Protein AF-A0A343CZZ9-F1 (afdb_monomer_lite)

pLDDT: mean 73.53, std 13.1, range [44.53, 96.31]

Radius of gyration: 21.28 Å; chains: 1; bounding box: 57×20×55 Å

Foldseek 3Di:
DVVVVLVVVLLVLLVVLLLLVLLCVVCVPPDPLSVLVSQLSVLVSVLSVVCSLAVLVVVVSVCSVPVVNVVSVVVNVVRVVQDPDDDDRDDDVVSSVVSVVVSVVVVVVVVVCVVVPPPPPPNPHCVVVVCCVVVPPVVVVVVVVVVVVVVVVVVVVVVPPPPDDSHDDD

Structure (mmCIF, N/CA/C/O backbone):
data_AF-A0A343CZZ9-F1
#
_entry.id   AF-A0A343CZZ9-F1
#
loop_
_atom_site.group_PDB
_atom_site.id
_atom_site.type_symbol
_atom_site.label_atom_id
_atom_site.label_alt_id
_atom_site.label_comp_id
_atom_site.label_asym_id
_atom_site.label_entity_id
_atom_site.label_seq_id
_atom_site.pdbx_PDB_ins_code
_atom_site.Cartn_x
_atom_site.Cartn_y
_atom_site.Cartn_z
_atom_site.occupancy
_atom_site.B_iso_or_equiv
_atom_site.auth_seq_id
_atom_site.auth_comp_id
_atom_site.auth_asym_id
_atom_site.auth_atom_id
_atom_site.pdbx_PDB_model_num
ATOM 1 N N . MET A 1 1 ? 25.797 8.898 -9.817 1.00 60.84 1 MET A N 1
ATOM 2 C CA . MET A 1 1 ? 25.077 9.737 -8.833 1.00 60.84 1 MET A CA 1
ATOM 3 C C . MET A 1 1 ? 23.600 9.351 -8.704 1.00 60.84 1 MET A C 1
ATOM 5 O O . MET A 1 1 ? 23.159 9.107 -7.593 1.00 60.84 1 MET A O 1
ATOM 9 N N . MET A 1 2 ? 22.854 9.189 -9.807 1.00 70.38 2 MET A N 1
ATOM 10 C CA . MET A 1 2 ? 21.438 8.769 -9.756 1.00 70.38 2 MET A CA 1
ATOM 11 C C . MET A 1 2 ? 21.228 7.334 -9.222 1.00 70.38 2 MET A C 1
ATOM 13 O O . MET A 1 2 ? 20.300 7.064 -8.465 1.00 70.38 2 MET A O 1
ATOM 17 N N . PHE A 1 3 ? 22.129 6.406 -9.554 1.00 65.88 3 PHE A N 1
ATOM 18 C CA . PHE A 1 3 ? 22.065 5.025 -9.063 1.00 65.88 3 PHE A CA 1
ATOM 19 C C . PHE A 1 3 ? 22.332 4.921 -7.554 1.00 65.88 3 PHE A C 1
ATOM 21 O O . PHE A 1 3 ? 21.583 4.282 -6.821 1.00 65.88 3 PHE A O 1
ATOM 28 N N . THR A 1 4 ? 23.348 5.636 -7.064 1.00 69.56 4 THR A N 1
ATOM 29 C CA . THR A 1 4 ? 23.671 5.713 -5.632 1.00 69.56 4 THR A CA 1
ATOM 30 C C . THR A 1 4 ? 22.533 6.343 -4.833 1.00 69.56 4 THR A C 1
ATOM 32 O O . THR A 1 4 ? 22.222 5.861 -3.749 1.00 69.56 4 THR A O 1
ATOM 35 N N . THR A 1 5 ? 21.842 7.352 -5.381 1.00 72.19 5 THR A N 1
ATOM 36 C CA . THR A 1 5 ? 20.654 7.924 -4.731 1.00 72.19 5 THR A CA 1
ATOM 37 C C . THR A 1 5 ? 19.477 6.949 -4.692 1.00 72.19 5 THR A C 1
ATOM 39 O O . THR A 1 5 ? 18.782 6.903 -3.685 1.00 72.19 5 THR A O 1
ATOM 42 N N . LEU A 1 6 ? 19.269 6.120 -5.723 1.00 68.50 6 LEU A N 1
ATOM 43 C CA . LEU A 1 6 ? 18.201 5.108 -5.725 1.00 68.50 6 LEU A CA 1
ATOM 44 C C . LEU A 1 6 ? 18.453 3.998 -4.696 1.00 68.50 6 LEU A C 1
ATOM 46 O O . LEU A 1 6 ? 17.526 3.586 -3.999 1.00 68.50 6 LEU A O 1
ATOM 50 N N . ILE A 1 7 ? 19.705 3.554 -4.557 1.00 70.88 7 ILE A N 1
ATOM 51 C CA . ILE A 1 7 ? 20.097 2.574 -3.534 1.00 70.88 7 ILE A CA 1
ATOM 52 C C . ILE A 1 7 ? 19.867 3.152 -2.138 1.00 70.88 7 ILE A C 1
ATOM 54 O O . ILE A 1 7 ? 19.259 2.495 -1.295 1.00 70.88 7 ILE A O 1
ATOM 58 N N . LEU A 1 8 ? 20.304 4.392 -1.913 1.00 73.00 8 LEU A N 1
ATOM 59 C CA . LEU A 1 8 ? 20.175 5.061 -0.622 1.00 73.00 8 LEU A CA 1
ATOM 60 C C . LEU A 1 8 ? 18.701 5.310 -0.262 1.00 73.00 8 LEU A C 1
ATOM 62 O O . LEU A 1 8 ? 18.294 5.097 0.876 1.00 73.00 8 LEU A O 1
ATOM 66 N N . MET A 1 9 ? 17.862 5.644 -1.246 1.00 71.94 9 MET A N 1
ATOM 67 C CA . MET A 1 9 ? 16.411 5.705 -1.055 1.00 71.94 9 MET A CA 1
ATOM 68 C C . MET A 1 9 ? 15.834 4.329 -0.709 1.00 71.94 9 MET A C 1
ATOM 70 O O . MET A 1 9 ? 15.068 4.208 0.244 1.00 71.94 9 MET A O 1
ATOM 74 N N . LYS A 1 10 ? 16.223 3.265 -1.422 1.00 70.69 10 LYS A N 1
ATOM 75 C CA . LYS A 1 10 ? 15.721 1.909 -1.157 1.00 70.69 10 LYS A CA 1
ATOM 76 C C . LYS A 1 10 ? 16.045 1.440 0.259 1.00 70.69 10 LYS A C 1
ATOM 78 O O . LYS A 1 10 ? 15.165 0.884 0.922 1.00 70.69 10 LYS A O 1
ATOM 83 N N . THR A 1 11 ? 17.270 1.669 0.724 1.00 72.81 11 THR A N 1
ATOM 84 C CA . THR A 1 11 ? 17.698 1.260 2.067 1.00 72.81 11 THR A CA 1
ATOM 85 C C . THR A 1 11 ? 16.963 2.049 3.145 1.00 72.81 11 THR A C 1
ATOM 87 O O . THR A 1 11 ? 16.383 1.422 4.034 1.00 72.81 11 THR A O 1
ATOM 90 N N . ILE A 1 12 ? 16.883 3.379 3.022 1.00 75.62 12 ILE A N 1
ATOM 91 C CA . ILE A 1 12 ? 16.151 4.245 3.962 1.00 75.62 12 ILE A CA 1
ATOM 92 C C . ILE A 1 12 ? 14.678 3.855 4.027 1.00 75.62 12 ILE A C 1
ATOM 94 O O . ILE A 1 12 ? 14.128 3.675 5.109 1.00 75.62 12 ILE A O 1
ATOM 98 N N . PHE A 1 13 ? 14.026 3.678 2.880 1.00 73.50 13 PHE A N 1
ATOM 99 C CA . PHE A 1 13 ? 12.625 3.299 2.896 1.00 73.50 13 PHE A CA 1
ATOM 100 C C . PHE A 1 13 ? 12.443 1.921 3.522 1.00 73.50 13 PHE A C 1
ATOM 102 O O . PHE A 1 13 ? 11.640 1.805 4.437 1.00 73.50 13 PHE A O 1
ATOM 109 N N . SER A 1 14 ? 13.232 0.913 3.128 1.00 71.44 14 SER A N 1
ATOM 110 C CA . SER A 1 14 ? 13.127 -0.446 3.680 1.00 71.44 14 SER A CA 1
ATOM 111 C C . SER A 1 14 ? 13.293 -0.504 5.203 1.00 71.44 14 SER A C 1
ATOM 113 O O . SER A 1 14 ? 12.559 -1.243 5.868 1.00 71.44 14 SER A O 1
ATOM 115 N N . SER A 1 15 ? 14.193 0.309 5.767 1.00 70.81 15 SER A N 1
ATOM 116 C CA . SER A 1 15 ? 14.376 0.390 7.214 1.00 70.81 15 SER A CA 1
ATOM 117 C C . SER A 1 15 ? 13.162 1.039 7.886 1.00 70.81 15 SER A C 1
ATOM 119 O O . SER A 1 15 ? 12.678 0.518 8.891 1.00 70.81 15 SER A O 1
ATOM 121 N N . ILE A 1 16 ? 12.566 2.073 7.287 1.00 72.44 16 ILE A N 1
ATOM 122 C CA . ILE A 1 16 ? 11.341 2.702 7.802 1.00 72.44 16 ILE A CA 1
ATOM 123 C C . ILE A 1 16 ? 10.181 1.693 7.894 1.00 72.44 16 ILE A C 1
ATOM 125 O O . ILE A 1 16 ? 9.585 1.572 8.965 1.00 72.44 16 ILE A O 1
ATOM 129 N N . ILE A 1 17 ? 9.872 0.905 6.852 1.00 73.88 17 ILE A N 1
ATOM 130 C CA . ILE A 1 17 ? 8.777 -0.097 6.965 1.00 73.88 17 ILE A CA 1
ATOM 131 C C . ILE A 1 17 ? 9.123 -1.161 7.970 1.00 73.88 17 ILE A C 1
ATOM 133 O O . ILE A 1 17 ? 8.235 -1.611 8.679 1.00 73.88 17 ILE A O 1
ATOM 137 N N . SER A 1 18 ? 10.379 -1.585 8.049 1.00 66.44 18 SER A N 1
ATOM 138 C CA . SER A 1 18 ? 10.737 -2.613 9.014 1.00 66.44 18 SER A CA 1
ATOM 139 C C . SER A 1 18 ? 10.456 -2.164 10.454 1.00 66.44 18 SER A C 1
ATOM 141 O O . SER A 1 18 ? 9.852 -2.913 11.225 1.00 66.44 18 SER A O 1
ATOM 143 N N . ILE A 1 19 ? 10.734 -0.896 10.773 1.00 67.81 19 ILE A N 1
ATOM 144 C CA . ILE A 1 19 ? 10.394 -0.290 12.061 1.00 67.81 19 ILE A CA 1
ATOM 145 C C . ILE A 1 19 ? 8.874 -0.263 12.245 1.00 67.81 19 ILE A C 1
ATOM 147 O O . ILE A 1 19 ? 8.371 -0.738 13.263 1.00 67.81 19 ILE A O 1
ATOM 151 N N . ILE A 1 20 ? 8.116 0.202 11.252 1.00 68.88 20 ILE A N 1
ATOM 152 C CA . ILE A 1 20 ? 6.648 0.282 11.339 1.00 68.88 20 ILE A CA 1
ATOM 153 C C . ILE A 1 20 ? 6.023 -1.123 11.431 1.00 68.88 20 ILE A C 1
ATOM 155 O O . ILE A 1 20 ? 5.082 -1.329 12.193 1.00 68.88 20 ILE A O 1
ATOM 159 N N . SER A 1 21 ? 6.587 -2.120 10.748 1.00 67.94 21 SER A N 1
ATOM 160 C CA . SER A 1 21 ? 6.172 -3.524 10.817 1.00 67.94 21 SER A CA 1
ATOM 161 C C . SER A 1 21 ? 6.426 -4.126 12.195 1.00 67.94 21 SER A C 1
ATOM 163 O O . SER A 1 21 ? 5.599 -4.888 12.680 1.00 67.94 21 SER A O 1
ATOM 165 N N . SER A 1 22 ? 7.501 -3.722 12.878 1.00 67.75 22 SER A N 1
ATOM 166 C CA . SER A 1 22 ? 7.774 -4.152 14.252 1.00 67.75 22 SER A CA 1
ATOM 167 C C . SER A 1 22 ? 6.768 -3.553 15.245 1.00 67.75 22 SER A C 1
ATOM 169 O O . SER A 1 22 ? 6.280 -4.244 16.141 1.00 67.75 22 SER A O 1
ATOM 171 N N . ILE A 1 23 ? 6.381 -2.287 15.041 1.00 66.50 23 ILE A N 1
ATOM 172 C CA . ILE A 1 23 ? 5.338 -1.610 15.826 1.00 66.50 23 ILE A CA 1
ATOM 173 C C . ILE A 1 23 ? 3.982 -2.275 15.581 1.00 66.50 23 ILE A C 1
ATOM 175 O O . ILE A 1 23 ? 3.212 -2.464 16.527 1.00 66.50 23 ILE A O 1
ATOM 179 N N . TYR A 1 24 ? 3.707 -2.642 14.328 1.00 66.94 24 TYR A N 1
ATOM 180 C CA . TYR A 1 24 ? 2.499 -3.351 13.936 1.00 66.94 24 TYR A CA 1
ATOM 181 C C . TYR A 1 24 ? 2.442 -4.753 14.551 1.00 66.94 24 TYR A C 1
ATOM 183 O O . TYR A 1 24 ? 1.476 -5.057 15.242 1.00 66.94 24 TYR A O 1
ATOM 191 N N . LEU A 1 25 ? 3.489 -5.571 14.396 1.00 67.56 25 LEU A N 1
ATOM 192 C CA . LEU A 1 25 ? 3.542 -6.936 14.930 1.00 67.56 25 LEU A CA 1
ATOM 193 C C . LEU A 1 25 ? 3.418 -6.981 16.458 1.00 67.56 25 LEU A C 1
ATOM 195 O O . LEU A 1 25 ? 2.786 -7.878 17.010 1.00 67.56 25 LEU A O 1
ATOM 199 N N . ASN A 1 26 ? 3.958 -5.980 17.155 1.00 66.56 26 ASN A N 1
ATOM 200 C CA . ASN A 1 26 ? 3.806 -5.871 18.605 1.00 66.56 26 ASN A CA 1
ATOM 201 C C . ASN A 1 26 ? 2.371 -5.487 19.033 1.00 66.56 26 ASN A C 1
ATOM 203 O O . ASN A 1 26 ? 1.994 -5.715 20.180 1.00 66.56 26 ASN A O 1
ATOM 207 N N . ASN A 1 27 ? 1.564 -4.913 18.135 1.00 68.06 27 ASN A N 1
ATOM 208 C CA . ASN A 1 27 ? 0.239 -4.369 18.446 1.00 68.06 27 ASN A CA 1
ATOM 209 C C . ASN A 1 27 ? -0.907 -4.932 17.578 1.00 68.06 27 ASN A C 1
ATOM 211 O O . ASN A 1 27 ? -1.995 -4.352 17.604 1.00 68.06 27 ASN A O 1
ATOM 215 N N . ILE A 1 28 ? -0.701 -6.051 16.863 1.00 60.00 28 ILE A N 1
ATOM 216 C CA . ILE A 1 28 ? -1.634 -6.606 15.850 1.00 60.00 28 ILE A CA 1
ATOM 217 C C . ILE A 1 28 ? -3.072 -6.679 16.367 1.00 60.00 28 ILE A C 1
ATOM 219 O O . ILE A 1 28 ? -4.005 -6.307 15.663 1.00 60.00 28 ILE A O 1
ATOM 223 N N . PHE A 1 29 ? -3.248 -7.129 17.609 1.00 58.28 29 PHE A N 1
ATOM 224 C CA . PHE A 1 29 ? -4.569 -7.382 18.185 1.00 58.28 29 PHE A CA 1
ATOM 225 C C . PHE A 1 29 ? -5.127 -6.219 19.010 1.00 58.28 29 PHE A C 1
ATOM 227 O O . PHE A 1 29 ? -6.306 -6.228 19.350 1.00 58.28 29 PHE A O 1
ATOM 234 N N . ASN A 1 30 ? -4.308 -5.216 19.342 1.00 66.19 30 ASN A N 1
ATOM 235 C CA . ASN A 1 30 ? -4.698 -4.205 20.327 1.00 66.19 30 ASN A CA 1
ATOM 236 C C . ASN A 1 30 ? -5.346 -2.963 19.719 1.00 66.19 30 ASN A C 1
ATOM 238 O O . ASN A 1 30 ? -6.098 -2.284 20.418 1.00 66.19 30 ASN A O 1
ATOM 242 N N . ASN A 1 31 ? -5.039 -2.605 18.468 1.00 72.81 31 ASN A N 1
ATOM 243 C CA . ASN A 1 31 ? -5.570 -1.364 17.912 1.00 72.81 31 ASN A CA 1
ATOM 244 C C . ASN A 1 31 ? -5.644 -1.353 16.378 1.00 72.81 31 ASN A C 1
ATOM 246 O O . ASN A 1 31 ? -4.614 -1.321 15.700 1.00 72.81 31 ASN A O 1
ATOM 250 N N . SER A 1 32 ? -6.863 -1.259 15.838 1.00 76.19 32 SER A N 1
ATOM 251 C CA . SER A 1 32 ? -7.116 -1.081 14.400 1.00 76.19 32 SER A CA 1
ATOM 252 C C . SER A 1 32 ? -6.473 0.191 13.833 1.00 76.19 32 SER A C 1
ATOM 254 O O . SER A 1 32 ? -6.088 0.217 12.669 1.00 76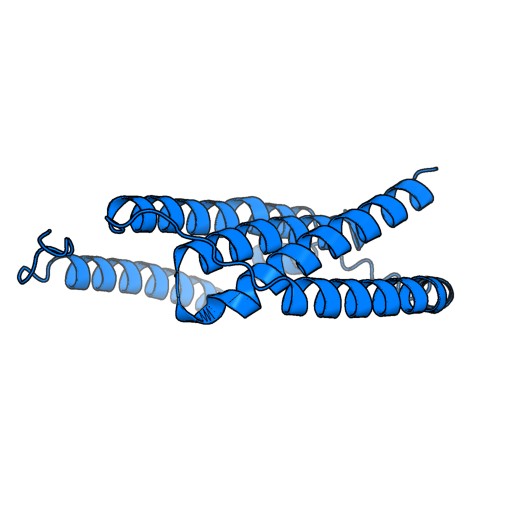.19 32 SER A O 1
ATOM 256 N N . MET A 1 33 ? -6.256 1.225 14.651 1.00 79.19 33 MET A N 1
ATOM 257 C CA . MET A 1 33 ? -5.583 2.455 14.218 1.00 79.19 33 MET A CA 1
ATOM 258 C C . MET A 1 33 ? -4.120 2.229 13.827 1.00 79.19 33 MET A C 1
ATOM 260 O O . MET A 1 33 ? -3.634 2.827 12.870 1.00 79.19 33 MET A O 1
ATOM 264 N N . ILE A 1 34 ? -3.414 1.345 14.540 1.00 79.00 34 ILE A N 1
ATOM 265 C CA . ILE A 1 34 ? -2.003 1.038 14.254 1.00 79.00 34 ILE A CA 1
ATOM 266 C C . ILE A 1 34 ? -1.895 0.256 12.946 1.00 79.00 34 ILE A C 1
ATOM 268 O O . ILE A 1 34 ? -0.984 0.506 12.159 1.00 79.00 34 ILE A O 1
ATOM 272 N N . LEU A 1 35 ? -2.857 -0.635 12.683 1.00 81.56 35 LEU A N 1
ATOM 273 C CA . LEU A 1 35 ? -2.978 -1.325 11.401 1.00 81.56 35 LEU A CA 1
ATOM 274 C C . LEU A 1 35 ? -3.155 -0.334 10.244 1.00 81.56 35 LEU A C 1
ATOM 276 O O . LEU A 1 35 ? -2.475 -0.458 9.231 1.00 81.56 35 LEU A O 1
ATOM 280 N N . LEU A 1 36 ? -4.036 0.659 10.389 1.00 84.94 36 LEU A N 1
ATOM 281 C CA . LEU A 1 36 ? -4.278 1.649 9.334 1.00 84.94 36 LEU A CA 1
ATOM 282 C C . LEU A 1 36 ? -3.038 2.500 9.060 1.00 84.94 36 LEU A C 1
ATOM 284 O O . LEU A 1 36 ? -2.664 2.668 7.902 1.00 84.94 36 LEU A O 1
ATOM 288 N N . ILE A 1 37 ? -2.360 2.974 10.110 1.00 84.56 37 ILE A N 1
ATOM 289 C CA . ILE A 1 37 ? -1.100 3.720 9.972 1.00 84.56 37 ILE A CA 1
ATOM 290 C C . ILE A 1 37 ? -0.046 2.857 9.265 1.00 84.56 37 ILE A C 1
ATOM 292 O O . ILE A 1 37 ? 0.636 3.338 8.360 1.00 84.56 37 ILE A O 1
ATOM 296 N N . TYR A 1 38 ? 0.058 1.575 9.630 1.00 83.19 38 TYR A N 1
ATOM 297 C CA . TYR A 1 38 ? 0.959 0.638 8.963 1.00 83.19 38 TYR A CA 1
ATOM 298 C C . TYR A 1 38 ? 0.631 0.490 7.474 1.00 83.19 38 TYR A C 1
ATOM 300 O O . TYR A 1 38 ? 1.529 0.614 6.645 1.00 83.19 38 TYR A O 1
ATOM 308 N N . LEU A 1 39 ? -0.639 0.281 7.121 1.00 84.44 39 LEU A N 1
ATOM 309 C CA . LEU A 1 39 ? -1.066 0.116 5.731 1.00 84.44 39 LEU A CA 1
ATOM 310 C C . LEU A 1 39 ? -0.832 1.378 4.891 1.00 84.44 39 LEU A C 1
ATOM 312 O O . LEU A 1 39 ? -0.382 1.266 3.751 1.00 84.44 39 LEU A O 1
ATOM 316 N N . ILE A 1 40 ? -1.071 2.569 5.451 1.00 89.00 40 ILE A N 1
ATOM 317 C CA . ILE A 1 40 ? -0.768 3.843 4.780 1.00 89.00 40 ILE A CA 1
ATOM 318 C C . ILE A 1 40 ? 0.729 3.914 4.469 1.00 89.00 40 ILE A C 1
ATOM 320 O O . ILE A 1 40 ? 1.117 4.081 3.312 1.00 89.00 40 ILE A O 1
ATOM 324 N N . MET A 1 41 ? 1.580 3.700 5.472 1.00 84.19 41 MET A N 1
ATOM 325 C CA . MET A 1 41 ? 3.032 3.766 5.293 1.00 84.19 41 MET A CA 1
ATOM 326 C C . MET A 1 41 ? 3.562 2.674 4.356 1.00 84.19 41 MET A C 1
ATOM 328 O O . MET A 1 41 ? 4.469 2.923 3.561 1.00 84.19 41 MET A O 1
ATOM 332 N N . TYR A 1 42 ? 2.968 1.482 4.395 1.00 84.12 42 TYR A N 1
ATOM 333 C CA . TYR A 1 42 ? 3.300 0.393 3.484 1.00 84.12 42 TYR A CA 1
ATOM 334 C C . TYR A 1 42 ? 2.917 0.714 2.033 1.00 84.12 42 TYR A C 1
ATOM 336 O O . TYR A 1 42 ? 3.693 0.430 1.124 1.00 84.12 42 TYR A O 1
ATOM 344 N N . SER A 1 43 ? 1.767 1.350 1.797 1.00 87.31 43 SER A N 1
ATOM 345 C CA . SER A 1 43 ? 1.352 1.734 0.440 1.00 87.31 43 SER A CA 1
ATOM 346 C C . SER A 1 43 ? 2.271 2.785 -0.187 1.00 87.31 43 SER A C 1
ATOM 348 O O . SER A 1 43 ? 2.625 2.664 -1.359 1.00 87.31 43 SER A O 1
ATOM 350 N N . ILE A 1 44 ? 2.737 3.751 0.613 1.00 87.00 44 ILE A N 1
ATOM 351 C CA . ILE A 1 44 ? 3.734 4.746 0.196 1.00 87.00 44 ILE A CA 1
ATOM 352 C C . ILE A 1 44 ? 5.065 4.061 -0.115 1.00 87.00 44 ILE A C 1
ATOM 354 O O . ILE A 1 44 ? 5.726 4.378 -1.099 1.00 87.00 44 ILE A O 1
ATOM 358 N N . TYR A 1 45 ? 5.473 3.087 0.696 1.00 81.94 45 TYR A N 1
ATOM 359 C CA . TYR A 1 45 ? 6.669 2.320 0.380 1.00 81.94 45 TYR A CA 1
ATOM 360 C C . TYR A 1 45 ? 6.546 1.562 -0.936 1.00 81.94 45 TYR A C 1
ATOM 362 O O . TYR A 1 45 ? 7.466 1.584 -1.754 1.00 81.94 45 TYR A O 1
ATOM 370 N N . LEU A 1 46 ? 5.428 0.867 -1.121 1.00 82.12 46 LEU A N 1
ATOM 371 C CA . LEU A 1 46 ? 5.215 0.024 -2.281 1.00 82.12 46 LEU A CA 1
ATOM 372 C C . LEU A 1 46 ? 5.202 0.862 -3.564 1.00 82.12 46 LEU A C 1
ATOM 374 O O . LEU A 1 46 ? 5.831 0.467 -4.543 1.00 82.12 46 LEU A O 1
ATOM 378 N N . SER A 1 47 ? 4.592 2.050 -3.539 1.00 84.75 47 SER A N 1
ATOM 379 C CA . SER A 1 47 ? 4.616 2.978 -4.673 1.00 84.75 47 SER A CA 1
ATOM 380 C C . SER A 1 47 ? 6.037 3.459 -5.002 1.00 84.75 47 SER A C 1
ATOM 382 O O . SER A 1 47 ? 6.427 3.476 -6.171 1.00 84.75 47 SER A O 1
ATOM 384 N N . ILE A 1 48 ? 6.857 3.749 -3.987 1.00 83.25 48 ILE A N 1
ATOM 385 C CA . ILE A 1 48 ? 8.263 4.139 -4.165 1.00 83.25 48 ILE A CA 1
ATOM 386 C C . ILE A 1 48 ? 9.107 2.972 -4.691 1.00 83.25 48 ILE A C 1
ATOM 388 O O . ILE A 1 48 ? 9.920 3.161 -5.594 1.00 83.25 48 ILE A O 1
ATOM 392 N N . MET A 1 49 ? 8.908 1.754 -4.183 1.00 76.12 49 MET A N 1
ATOM 393 C CA . MET A 1 49 ? 9.611 0.563 -4.678 1.00 76.12 49 MET A CA 1
ATOM 394 C C . MET A 1 49 ? 9.243 0.250 -6.124 1.00 76.12 49 MET A C 1
ATOM 396 O O . MET A 1 49 ? 10.128 -0.058 -6.922 1.00 76.12 49 MET A O 1
ATOM 400 N N . MET A 1 50 ? 7.963 0.384 -6.480 1.00 77.25 50 MET A N 1
ATOM 401 C CA . MET A 1 50 ? 7.523 0.249 -7.864 1.00 77.25 50 MET A CA 1
ATOM 402 C C . MET A 1 50 ? 8.184 1.300 -8.757 1.00 77.25 50 MET A C 1
ATOM 404 O O . MET A 1 50 ? 8.714 0.939 -9.807 1.00 77.25 50 MET A O 1
ATOM 408 N N . TYR A 1 51 ? 8.259 2.556 -8.309 1.00 80.00 51 TYR A N 1
ATOM 409 C CA . TYR A 1 51 ? 8.939 3.621 -9.049 1.00 80.00 51 TYR A CA 1
ATOM 410 C C . TYR A 1 51 ? 10.432 3.340 -9.263 1.00 80.00 51 TYR A C 1
ATOM 412 O O . TYR A 1 51 ? 10.940 3.526 -10.368 1.00 80.00 51 TYR A O 1
ATOM 420 N N . ILE A 1 5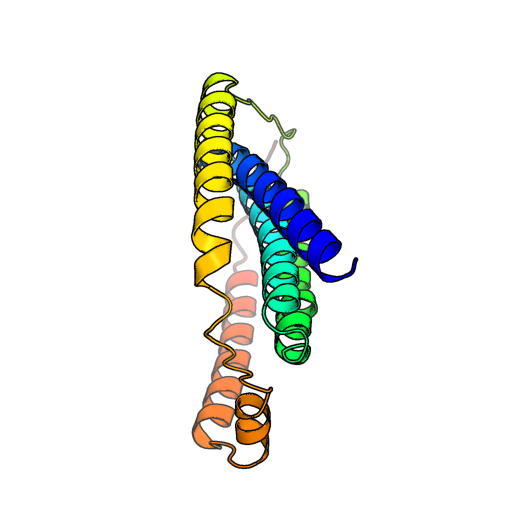2 ? 11.128 2.853 -8.230 1.00 74.56 52 ILE A N 1
ATOM 421 C CA . ILE A 1 52 ? 12.547 2.474 -8.320 1.00 74.56 52 ILE A CA 1
ATOM 422 C C . ILE A 1 52 ? 12.734 1.289 -9.278 1.00 74.56 52 ILE A C 1
ATOM 424 O O . ILE A 1 52 ? 13.715 1.259 -10.016 1.00 74.56 52 ILE A O 1
ATOM 428 N N . SER A 1 53 ? 11.811 0.320 -9.272 1.00 72.25 53 SER A N 1
ATOM 429 C CA . SER A 1 53 ? 11.899 -0.866 -10.132 1.00 72.25 53 SER A CA 1
ATOM 430 C C . SER A 1 53 ? 11.630 -0.562 -11.609 1.00 72.25 53 SER A C 1
ATOM 432 O O . SER A 1 53 ? 12.359 -1.036 -12.476 1.00 72.25 53 SER A O 1
ATOM 434 N N . CYS A 1 54 ? 10.608 0.240 -11.910 1.00 72.88 54 CYS A N 1
ATOM 435 C CA . CYS A 1 54 ? 10.272 0.661 -13.262 1.00 72.88 54 CYS A CA 1
ATOM 436 C C . CYS A 1 54 ? 9.434 1.943 -13.207 1.00 72.88 54 CYS A C 1
ATOM 438 O O . CYS A 1 54 ? 8.223 1.911 -12.978 1.00 72.88 54 CYS A O 1
ATOM 440 N N . SER A 1 55 ? 10.067 3.087 -13.465 1.00 73.31 55 SER A N 1
ATOM 441 C CA . SER A 1 55 ? 9.396 4.394 -13.458 1.00 73.31 55 SER A CA 1
ATOM 442 C C . SER A 1 55 ? 8.295 4.521 -14.520 1.00 73.31 55 SER A C 1
ATOM 444 O O . SER A 1 55 ? 7.372 5.318 -14.361 1.00 73.31 55 SER A O 1
ATOM 446 N N . MET A 1 56 ? 8.352 3.707 -15.581 1.00 74.75 56 MET A N 1
ATOM 447 C CA . MET A 1 56 ? 7.361 3.698 -16.664 1.00 74.75 56 MET A CA 1
ATOM 448 C C . MET A 1 56 ? 5.994 3.146 -16.229 1.00 74.75 56 MET A C 1
ATOM 450 O O . MET A 1 56 ? 4.989 3.455 -16.870 1.00 74.75 56 MET A O 1
ATOM 454 N N . ASN A 1 57 ? 5.914 2.428 -15.102 1.00 76.06 57 ASN A N 1
ATOM 455 C CA . ASN A 1 57 ? 4.658 1.947 -14.507 1.00 76.06 57 ASN A CA 1
ATOM 456 C C . ASN A 1 57 ? 3.923 3.032 -13.698 1.00 76.06 57 ASN A C 1
ATOM 458 O O . ASN A 1 57 ? 3.237 2.748 -12.713 1.00 76.06 57 ASN A O 1
ATOM 462 N N . SER A 1 58 ? 4.058 4.292 -14.118 1.00 78.25 58 SER A N 1
ATOM 463 C CA . SER A 1 58 ? 3.523 5.474 -13.438 1.00 78.25 58 SER A CA 1
ATOM 464 C C . SER A 1 58 ? 2.014 5.403 -13.201 1.00 78.25 58 SER A C 1
ATOM 466 O O . SER A 1 58 ? 1.554 5.830 -12.147 1.00 78.25 58 SER A O 1
ATOM 468 N N . LEU A 1 59 ? 1.245 4.808 -14.119 1.00 83.19 59 LEU A N 1
ATOM 469 C CA . LEU A 1 59 ? -0.202 4.639 -13.958 1.00 83.19 59 LEU A CA 1
ATOM 470 C C . LEU A 1 59 ? -0.549 3.749 -12.761 1.00 83.19 59 LEU A C 1
ATOM 472 O O . LEU A 1 59 ? -1.379 4.133 -11.941 1.00 83.19 59 LEU A O 1
ATOM 476 N N . TYR A 1 60 ? 0.118 2.604 -12.604 1.00 84.88 60 TYR A N 1
ATOM 477 C CA . TYR A 1 60 ? -0.097 1.727 -11.449 1.00 84.88 60 TYR A CA 1
ATOM 478 C C . TYR A 1 60 ? 0.298 2.406 -10.136 1.00 84.88 60 TYR A C 1
ATOM 480 O O . TYR A 1 60 ? -0.430 2.328 -9.147 1.00 84.88 60 TYR A O 1
ATOM 488 N N . ILE A 1 61 ? 1.420 3.129 -10.145 1.00 87.81 61 ILE A N 1
ATOM 489 C CA . ILE A 1 61 ? 1.897 3.900 -8.990 1.00 87.81 61 ILE A CA 1
ATOM 490 C C . ILE A 1 61 ? 0.854 4.955 -8.597 1.00 87.81 61 ILE A C 1
ATOM 492 O O . ILE A 1 61 ? 0.513 5.075 -7.420 1.00 87.81 61 ILE A O 1
ATOM 496 N N . LEU A 1 62 ? 0.295 5.674 -9.573 1.00 88.06 62 LEU A N 1
ATOM 497 C CA . LEU A 1 62 ? -0.763 6.658 -9.347 1.00 88.06 62 LEU A CA 1
ATOM 498 C C . LEU A 1 62 ? -2.054 6.011 -8.841 1.00 88.06 62 LEU A C 1
ATOM 500 O O . LEU A 1 62 ? -2.667 6.553 -7.927 1.00 88.06 62 LEU A O 1
ATOM 504 N N . MET A 1 63 ? -2.453 4.845 -9.358 1.00 89.75 63 MET A N 1
ATOM 505 C CA . MET A 1 63 ? -3.630 4.128 -8.849 1.00 89.75 63 MET A CA 1
ATOM 506 C C . MET A 1 63 ? -3.461 3.729 -7.378 1.00 89.75 63 MET A C 1
ATOM 508 O O . MET A 1 63 ? -4.391 3.904 -6.593 1.00 89.75 63 MET A O 1
ATOM 512 N N . ILE A 1 64 ? -2.278 3.259 -6.976 1.00 89.88 64 ILE A N 1
ATOM 513 C CA . ILE A 1 64 ? -1.981 2.939 -5.570 1.00 89.88 64 ILE A CA 1
ATOM 514 C C . ILE A 1 64 ? -2.017 4.213 -4.715 1.00 89.88 64 ILE A C 1
ATOM 516 O O . ILE A 1 64 ? -2.664 4.248 -3.670 1.00 89.88 64 ILE A O 1
ATOM 520 N N . MET A 1 65 ? -1.373 5.288 -5.167 1.00 88.62 65 MET A N 1
ATOM 521 C CA . MET A 1 65 ? -1.314 6.539 -4.406 1.00 88.62 65 MET A CA 1
ATOM 522 C C . MET A 1 65 ? -2.670 7.246 -4.300 1.00 88.62 65 MET A C 1
ATOM 524 O O . MET A 1 65 ? -2.964 7.832 -3.264 1.00 88.62 65 MET A O 1
ATOM 528 N N . ILE A 1 66 ? -3.504 7.204 -5.341 1.00 91.88 66 ILE A N 1
ATOM 529 C CA . ILE A 1 66 ? -4.794 7.903 -5.357 1.00 91.88 66 ILE A CA 1
ATOM 530 C C . ILE A 1 66 ? -5.881 7.011 -4.771 1.00 91.88 66 ILE A C 1
ATOM 532 O O . ILE A 1 66 ? -6.498 7.387 -3.781 1.00 91.88 66 ILE A O 1
ATOM 536 N N . VAL A 1 67 ? -6.133 5.834 -5.345 1.00 91.19 67 VAL A N 1
ATOM 537 C CA . VAL A 1 67 ? -7.303 5.015 -4.985 1.00 91.19 67 VAL A CA 1
ATOM 538 C C . VAL A 1 67 ? -7.108 4.357 -3.624 1.00 91.19 67 VAL A C 1
ATOM 540 O O . VAL A 1 67 ? -7.967 4.473 -2.752 1.00 91.19 67 VAL A O 1
ATOM 543 N N . PHE A 1 68 ? -5.971 3.692 -3.413 1.00 89.50 68 PHE A N 1
ATOM 544 C CA . PHE A 1 68 ? -5.749 2.961 -2.168 1.00 89.50 68 PHE A CA 1
ATOM 545 C C . PHE A 1 68 ? -5.511 3.915 -0.993 1.00 89.50 68 PHE A C 1
ATOM 547 O O . PHE A 1 68 ? -6.180 3.811 0.035 1.00 89.50 68 PHE A O 1
ATOM 554 N N . LEU A 1 69 ? -4.605 4.884 -1.146 1.00 91.81 69 LEU A N 1
ATOM 555 C CA . LEU A 1 69 ? -4.245 5.797 -0.057 1.00 91.81 69 LEU A CA 1
ATOM 556 C C . LEU A 1 69 ? -5.434 6.680 0.368 1.00 91.81 69 LEU A C 1
ATOM 558 O O . LEU A 1 69 ? -5.670 6.832 1.567 1.00 91.81 69 LEU A O 1
ATOM 562 N N . SER A 1 70 ? -6.242 7.184 -0.578 1.00 92.25 70 SER A N 1
ATOM 563 C CA . SER A 1 70 ? -7.456 7.946 -0.233 1.00 92.25 70 SER A CA 1
ATOM 564 C C . SER A 1 70 ? -8.491 7.095 0.509 1.00 92.25 70 SER A C 1
ATOM 566 O O . SER A 1 70 ? -9.003 7.531 1.541 1.00 92.25 70 SER A O 1
ATOM 568 N N . GLY A 1 71 ? -8.747 5.859 0.064 1.00 90.94 71 GLY A N 1
ATOM 569 C CA . GLY A 1 71 ? -9.670 4.946 0.743 1.00 90.94 71 GLY A CA 1
ATOM 570 C C . GLY A 1 71 ? -9.235 4.629 2.177 1.00 90.94 71 GLY A C 1
ATOM 571 O O . GLY A 1 71 ? -10.046 4.670 3.108 1.00 90.94 71 GLY A O 1
ATOM 572 N N . MET A 1 72 ? -7.937 4.393 2.382 1.00 90.44 72 MET A N 1
ATOM 573 C CA . MET A 1 72 ? -7.378 4.136 3.712 1.00 90.44 72 MET A CA 1
ATOM 574 C C . MET A 1 72 ? -7.459 5.360 4.633 1.00 90.44 72 MET A C 1
ATOM 576 O O . MET A 1 72 ? -7.734 5.202 5.824 1.00 90.44 72 MET A O 1
ATOM 580 N N . LEU A 1 73 ? -7.280 6.576 4.104 1.00 89.50 73 LEU A N 1
ATOM 581 C CA . LEU A 1 73 ? -7.434 7.819 4.869 1.00 89.50 73 LEU A CA 1
ATOM 582 C C . LEU A 1 73 ? -8.887 8.074 5.294 1.00 89.50 73 LEU A C 1
ATOM 584 O O . LEU A 1 73 ? -9.121 8.503 6.426 1.00 89.50 73 LEU A O 1
ATOM 588 N N . ILE A 1 74 ? -9.867 7.759 4.441 1.00 90.88 74 ILE A N 1
ATOM 589 C CA . ILE A 1 74 ? -11.291 7.849 4.805 1.00 90.88 74 ILE A CA 1
ATOM 590 C C . ILE A 1 74 ? -11.586 6.897 5.967 1.00 90.88 74 ILE A C 1
ATOM 592 O O . ILE A 1 74 ? -12.134 7.326 6.985 1.00 90.88 74 ILE A O 1
ATOM 596 N N . MET A 1 75 ? -11.148 5.636 5.877 1.00 87.88 75 MET A N 1
ATOM 597 C CA . MET A 1 75 ? -11.297 4.690 6.987 1.00 87.88 75 MET A CA 1
ATOM 598 C C . MET A 1 75 ? -10.595 5.184 8.254 1.00 87.88 75 MET A C 1
ATOM 600 O O . MET A 1 75 ? -11.175 5.116 9.336 1.00 87.88 75 MET A O 1
ATOM 604 N N . PHE A 1 76 ? -9.388 5.738 8.136 1.00 85.25 76 PHE A N 1
ATOM 605 C CA . PHE A 1 76 ? -8.667 6.312 9.270 1.00 85.25 76 PHE A CA 1
ATOM 606 C C . PHE A 1 76 ? -9.471 7.417 9.966 1.00 85.25 76 PHE A C 1
ATOM 608 O O . PHE A 1 76 ? -9.633 7.371 11.185 1.00 85.25 76 PHE A O 1
ATOM 615 N N . SER A 1 77 ? -10.055 8.350 9.208 1.00 86.44 77 SER A N 1
ATOM 616 C CA . SER A 1 77 ? -10.909 9.404 9.775 1.00 86.44 77 SER A CA 1
ATOM 617 C C . SER A 1 77 ? -12.130 8.840 10.517 1.00 86.44 77 SER A C 1
ATOM 619 O O . SER A 1 77 ? -12.444 9.275 11.628 1.00 86.44 77 SER A O 1
ATOM 621 N N . TYR A 1 78 ? -12.760 7.801 9.960 1.00 86.81 78 TYR A N 1
ATOM 622 C CA . TYR A 1 78 ? -13.895 7.123 10.578 1.00 86.81 78 TYR A CA 1
ATOM 623 C C . TYR A 1 78 ? -13.506 6.439 11.897 1.00 86.81 78 TYR A C 1
ATOM 625 O O . TYR A 1 78 ? -14.161 6.648 12.921 1.00 86.81 78 TYR A O 1
ATOM 633 N N . PHE A 1 79 ? -12.398 5.691 11.926 1.00 81.50 79 PHE A N 1
ATOM 634 C CA . PHE A 1 79 ? -11.932 5.037 13.151 1.00 81.50 79 PHE A CA 1
ATOM 635 C C . PHE A 1 79 ? -11.529 6.034 14.242 1.00 81.50 79 PHE A C 1
ATOM 637 O O . PHE A 1 79 ? -11.854 5.788 15.405 1.00 81.50 79 PHE A O 1
ATOM 644 N N . ILE A 1 80 ? -10.903 7.169 13.896 1.00 80.94 80 ILE A N 1
ATOM 645 C CA . ILE A 1 80 ? -10.619 8.240 14.871 1.00 80.94 80 ILE A CA 1
ATOM 646 C C . ILE A 1 80 ? -11.910 8.694 15.545 1.00 80.94 80 ILE A C 1
ATOM 648 O O . ILE A 1 80 ? -11.963 8.786 16.768 1.00 80.94 80 ILE A O 1
ATOM 652 N N . SER A 1 81 ? -12.958 8.954 14.760 1.00 79.62 81 SER A N 1
ATOM 653 C CA . SER A 1 81 ? -14.225 9.455 15.299 1.00 79.62 81 SER A CA 1
ATOM 654 C C . SER A 1 81 ? -14.956 8.452 16.206 1.00 79.62 81 SER A C 1
ATOM 656 O O . SER A 1 81 ? -15.687 8.859 17.110 1.00 79.62 81 SER A O 1
ATOM 658 N N . LEU A 1 82 ? -14.747 7.147 16.001 1.00 77.62 82 LEU A N 1
ATOM 659 C CA . LEU A 1 82 ? -15.377 6.090 16.798 1.00 77.62 82 LEU A CA 1
ATOM 660 C C . LEU A 1 82 ? -14.593 5.726 18.066 1.00 77.62 82 LEU A C 1
ATOM 662 O O . LEU A 1 82 ? -15.183 5.282 19.058 1.00 77.62 82 LEU A O 1
ATOM 666 N N . VAL A 1 83 ? -13.268 5.874 18.048 1.00 75.50 83 VAL A N 1
ATOM 667 C CA . VAL A 1 83 ? -12.397 5.481 19.158 1.00 75.50 83 VAL A CA 1
ATOM 668 C C . VAL A 1 83 ? -12.340 6.593 20.206 1.00 75.50 83 VAL A C 1
ATOM 670 O O . VAL A 1 83 ? -11.733 7.636 20.013 1.00 75.50 83 VAL A O 1
ATOM 673 N N . ASN A 1 84 ? -12.943 6.337 21.368 1.00 66.81 84 ASN A N 1
ATOM 674 C CA . ASN A 1 84 ? -13.038 7.302 22.470 1.00 66.81 84 ASN A CA 1
ATOM 675 C C . ASN A 1 84 ? -11.923 7.156 23.531 1.00 66.81 84 ASN A C 1
ATOM 677 O O . ASN A 1 84 ? -11.966 7.835 24.556 1.00 66.81 84 ASN A O 1
ATOM 681 N N . TYR A 1 85 ? -10.962 6.242 23.340 1.00 69.50 85 TYR A N 1
ATOM 682 C CA . TYR A 1 85 ? -9.876 6.006 24.297 1.00 69.50 85 TYR A CA 1
ATOM 683 C C . TYR A 1 85 ? -8.555 6.627 23.825 1.00 69.50 85 TYR A C 1
ATOM 685 O O . TYR A 1 85 ? -8.255 6.604 22.629 1.00 69.50 85 TYR A O 1
ATOM 693 N N . PRO A 1 86 ? -7.727 7.146 24.751 1.00 68.25 86 PRO A N 1
ATOM 694 C CA . PRO A 1 86 ? -6.426 7.692 24.402 1.00 68.25 86 PRO A CA 1
ATOM 695 C C . PRO A 1 86 ? -5.524 6.598 23.830 1.00 68.25 86 PRO A C 1
ATOM 697 O O . PRO A 1 86 ? -5.417 5.490 24.366 1.00 68.25 86 PRO A O 1
ATOM 700 N N . PHE A 1 87 ? -4.847 6.938 22.741 1.00 68.38 87 PHE A N 1
ATOM 701 C CA . PHE A 1 87 ? -3.896 6.075 22.065 1.00 68.38 87 PHE A CA 1
ATOM 702 C C . PHE A 1 87 ? -2.693 5.779 22.976 1.00 68.38 87 PHE A C 1
ATOM 704 O O . PHE A 1 87 ? -1.866 6.652 23.230 1.00 68.38 87 PHE A O 1
ATOM 711 N N . LYS A 1 88 ? -2.592 4.545 23.490 1.00 64.75 88 LYS A N 1
ATOM 712 C CA . LYS A 1 88 ? -1.450 4.090 24.300 1.00 64.75 88 LYS A CA 1
ATOM 713 C C . LYS A 1 88 ? -0.588 3.120 23.497 1.00 64.75 88 LYS A C 1
ATOM 715 O O . LYS A 1 88 ? -0.923 1.945 23.370 1.00 64.75 88 LYS A O 1
ATOM 720 N N . LEU A 1 89 ? 0.547 3.600 22.997 1.00 67.75 89 LEU A N 1
ATOM 721 C CA . LEU A 1 89 ? 1.601 2.751 22.443 1.00 67.75 89 LEU A CA 1
ATOM 722 C C . LEU A 1 89 ? 2.457 2.199 23.584 1.00 67.75 89 LEU A C 1
ATOM 724 O O . LEU A 1 89 ? 3.249 2.925 24.178 1.00 67.75 89 LEU A O 1
ATOM 728 N N . LYS A 1 90 ? 2.319 0.905 23.885 1.00 65.38 90 LYS A N 1
ATOM 729 C CA . LYS A 1 90 ? 3.292 0.190 24.720 1.00 65.38 90 LYS A CA 1
ATOM 730 C C . LYS A 1 90 ? 4.274 -0.528 23.805 1.00 65.38 90 LYS A C 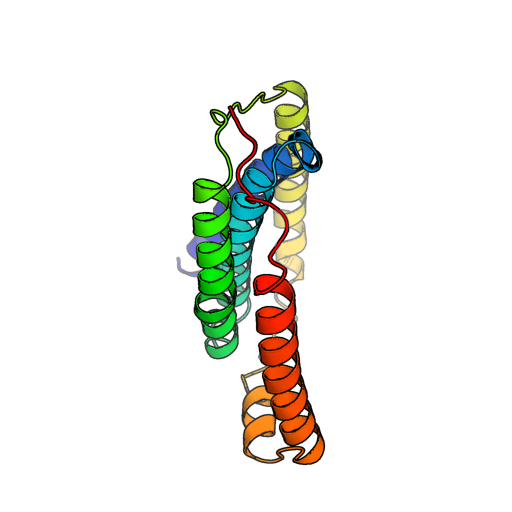1
ATOM 732 O O . LYS A 1 90 ? 3.985 -1.603 23.283 1.00 65.38 90 LYS A O 1
ATOM 737 N N . LEU A 1 91 ? 5.425 0.091 23.577 1.00 65.12 91 LEU A N 1
ATOM 738 C CA . LEU A 1 91 ? 6.498 -0.515 22.797 1.00 65.12 91 LEU A CA 1
ATOM 739 C C . LEU A 1 91 ? 7.325 -1.425 23.705 1.00 65.12 91 LEU A C 1
ATOM 741 O O . LEU A 1 91 ? 7.906 -0.970 24.688 1.00 65.12 91 LEU A O 1
ATOM 745 N N . LYS A 1 92 ? 7.368 -2.722 23.385 1.00 69.12 92 LYS A N 1
ATOM 746 C CA . LYS A 1 92 ? 8.318 -3.645 24.008 1.00 69.12 92 LYS A CA 1
ATOM 747 C C . LYS A 1 92 ? 9.663 -3.473 23.305 1.00 69.12 92 LYS A C 1
ATOM 749 O O . LYS A 1 92 ? 9.827 -3.910 22.168 1.00 69.12 92 LYS A O 1
ATOM 754 N N . THR A 1 93 ? 10.613 -2.848 23.991 1.00 65.31 93 THR A N 1
ATOM 755 C CA . THR A 1 93 ? 11.963 -2.544 23.483 1.00 65.31 93 THR A CA 1
ATOM 756 C C . THR A 1 93 ? 12.692 -3.782 22.955 1.00 65.31 93 THR A C 1
ATOM 758 O O . THR A 1 93 ? 13.357 -3.712 21.927 1.00 65.31 93 THR A O 1
ATOM 761 N N . PHE A 1 94 ? 12.492 -4.947 23.577 1.00 64.94 94 PHE A N 1
ATOM 762 C CA . PHE A 1 94 ? 13.093 -6.210 23.136 1.00 64.94 94 PHE A CA 1
ATOM 763 C C . PHE A 1 94 ? 12.691 -6.617 21.706 1.00 64.94 94 PHE A C 1
ATOM 765 O O . PHE A 1 94 ? 13.533 -7.037 20.916 1.00 64.94 94 PHE A O 1
ATOM 772 N N . ILE A 1 95 ? 11.415 -6.442 21.341 1.00 67.25 95 ILE A N 1
ATOM 773 C CA . ILE A 1 95 ? 10.917 -6.791 20.000 1.00 67.25 95 ILE A CA 1
ATOM 774 C C . ILE A 1 95 ? 11.512 -5.848 18.950 1.00 67.25 95 ILE A C 1
ATOM 776 O O . ILE A 1 95 ? 11.844 -6.287 17.852 1.00 67.25 95 ILE A O 1
ATOM 780 N N . GLN A 1 96 ? 11.710 -4.572 19.296 1.00 68.44 96 GLN A N 1
ATOM 781 C CA . GLN A 1 96 ? 12.342 -3.602 18.400 1.00 68.44 96 GLN A CA 1
ATOM 782 C C . GLN A 1 96 ? 13.809 -3.944 18.140 1.00 68.44 96 GLN A C 1
ATOM 784 O O . GLN A 1 96 ? 14.242 -3.904 16.992 1.00 68.44 96 GLN A O 1
ATOM 789 N N . VAL A 1 97 ? 14.559 -4.331 19.175 1.00 66.06 97 VAL A N 1
ATOM 790 C CA . VAL A 1 97 ? 15.970 -4.721 19.025 1.00 66.06 97 VAL A CA 1
ATOM 791 C C . VAL A 1 97 ? 16.101 -5.949 18.122 1.00 66.06 97 VAL A C 1
ATOM 793 O O . VAL A 1 97 ? 16.895 -5.929 17.182 1.00 66.06 97 VAL A O 1
ATOM 796 N N . MET A 1 98 ? 15.271 -6.977 18.327 1.00 65.94 98 MET A N 1
ATOM 797 C CA . MET A 1 98 ? 15.277 -8.174 17.474 1.00 65.94 98 MET A CA 1
ATOM 798 C C . MET A 1 98 ? 14.924 -7.855 16.016 1.00 65.94 98 MET A C 1
ATOM 800 O O . MET A 1 98 ? 15.551 -8.380 15.094 1.00 65.94 98 MET A O 1
ATOM 804 N N . PHE A 1 99 ? 13.975 -6.944 15.790 1.00 68.00 99 PHE A N 1
ATOM 805 C CA . PHE A 1 99 ? 13.640 -6.491 14.440 1.00 68.00 99 PHE A CA 1
ATOM 806 C C . PHE A 1 99 ? 14.774 -5.708 13.778 1.00 68.00 99 PHE A C 1
ATOM 808 O O . PHE A 1 99 ? 15.069 -5.945 12.609 1.00 68.00 99 PHE A O 1
ATOM 815 N N . MET A 1 100 ? 15.451 -4.821 14.509 1.00 68.12 100 MET A N 1
ATOM 816 C CA . MET A 1 100 ? 16.584 -4.059 13.974 1.00 68.12 100 MET A CA 1
ATOM 817 C C . MET A 1 100 ? 17.746 -4.974 13.573 1.00 68.12 100 MET A C 1
ATOM 819 O O . MET A 1 100 ? 18.364 -4.746 12.535 1.00 68.12 100 MET A O 1
ATOM 823 N N . ILE A 1 101 ? 17.996 -6.047 14.330 1.00 68.38 101 ILE A N 1
ATOM 824 C CA . ILE A 1 101 ? 19.015 -7.053 13.990 1.00 68.38 101 ILE A CA 1
ATOM 825 C C . ILE A 1 101 ? 18.653 -7.778 12.686 1.00 68.38 101 ILE A C 1
ATOM 827 O O . ILE A 1 101 ? 19.493 -7.883 11.791 1.00 68.38 101 ILE A O 1
ATOM 831 N N . LEU A 1 102 ? 17.398 -8.215 12.527 1.00 68.69 102 LEU A N 1
ATOM 832 C CA . LEU A 1 102 ? 16.927 -8.856 11.289 1.00 68.69 102 LEU A CA 1
ATOM 833 C C . LEU A 1 102 ? 17.057 -7.933 10.072 1.00 68.69 102 LEU A C 1
ATOM 835 O O . LEU A 1 102 ? 17.425 -8.374 8.982 1.00 68.69 102 LEU A O 1
ATOM 839 N N . VAL A 1 103 ? 16.787 -6.642 10.253 1.00 67.69 103 VAL A N 1
ATOM 840 C CA . VAL A 1 103 ? 16.930 -5.632 9.196 1.00 67.69 103 VAL A CA 1
ATOM 841 C C . VAL A 1 103 ? 18.388 -5.446 8.820 1.00 67.69 103 VAL A C 1
ATOM 843 O O . VAL A 1 103 ? 18.701 -5.392 7.632 1.00 67.69 103 VAL A O 1
ATOM 846 N N . PHE A 1 104 ? 19.283 -5.412 9.806 1.00 66.19 104 PHE A N 1
ATOM 847 C CA . PHE A 1 104 ? 20.718 -5.306 9.570 1.00 66.19 104 PHE A CA 1
ATOM 848 C C . PHE A 1 104 ? 21.259 -6.519 8.799 1.00 66.19 104 PHE A C 1
ATOM 850 O O . PHE A 1 104 ? 22.013 -6.353 7.8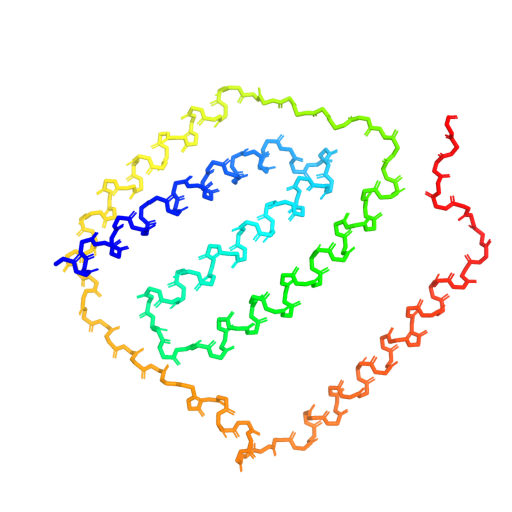40 1.00 66.19 104 PHE A O 1
ATOM 857 N N . MET A 1 105 ? 20.805 -7.729 9.145 1.00 67.81 105 MET A N 1
ATOM 858 C CA . MET A 1 105 ? 21.149 -8.956 8.413 1.00 67.81 105 MET A CA 1
ATOM 859 C C . MET A 1 105 ? 20.587 -8.968 6.986 1.00 67.81 105 MET A C 1
ATOM 861 O O . MET A 1 105 ? 21.250 -9.394 6.040 1.00 67.81 105 MET A O 1
ATOM 865 N N . LYS A 1 106 ? 19.368 -8.460 6.791 1.00 66.19 106 LYS A N 1
ATOM 866 C CA . LYS A 1 106 ? 18.794 -8.350 5.448 1.00 66.19 106 LYS A CA 1
ATOM 867 C C . LYS A 1 106 ? 19.532 -7.307 4.609 1.00 66.19 106 LYS A C 1
ATOM 869 O O . LYS A 1 106 ? 19.788 -7.558 3.436 1.00 66.19 106 LYS A O 1
ATOM 874 N N . LEU A 1 107 ? 19.915 -6.174 5.197 1.00 63.66 107 LEU A N 1
ATOM 875 C CA . LEU A 1 107 ? 20.702 -5.146 4.518 1.00 63.66 107 LEU A CA 1
ATOM 876 C C . LEU A 1 107 ? 22.052 -5.700 4.062 1.00 63.66 107 LEU A C 1
ATOM 878 O O . LEU A 1 107 ? 22.371 -5.543 2.883 1.00 63.66 107 LEU A O 1
ATOM 882 N N . SER A 1 108 ? 22.783 -6.411 4.930 1.00 62.56 108 SER A N 1
ATOM 883 C CA . SER A 1 108 ? 24.073 -7.008 4.558 1.00 62.56 108 SER A CA 1
ATOM 884 C C . SER A 1 108 ? 23.928 -7.988 3.390 1.00 62.56 108 SER A C 1
ATOM 886 O O . SER A 1 108 ? 24.640 -7.849 2.401 1.00 62.56 108 SER A O 1
ATOM 888 N N . SER A 1 109 ? 22.942 -8.890 3.427 1.00 61.59 109 SER A N 1
ATOM 889 C CA . SER A 1 109 ? 22.670 -9.815 2.311 1.00 61.59 109 SER A CA 1
ATOM 890 C C . SER A 1 109 ? 22.205 -9.112 1.025 1.00 61.59 109 SER A C 1
ATOM 892 O O . SER A 1 109 ? 22.545 -9.536 -0.078 1.00 61.59 109 SER A O 1
ATOM 894 N N . SER A 1 110 ? 21.464 -8.004 1.137 1.00 58.53 110 SER A N 1
ATOM 895 C CA . SER A 1 110 ? 20.959 -7.267 -0.025 1.00 58.53 110 SER A CA 1
ATOM 896 C C . SER A 1 110 ? 22.059 -6.546 -0.802 1.00 58.53 110 SER A C 1
ATOM 898 O O . SER A 1 110 ? 21.938 -6.431 -2.018 1.00 58.53 110 SER A O 1
ATOM 900 N N . PHE A 1 111 ? 23.136 -6.112 -0.134 1.00 56.59 111 PHE A N 1
ATOM 901 C CA . PHE A 1 111 ? 24.317 -5.578 -0.815 1.00 56.59 111 PHE A CA 1
ATOM 902 C C . PHE A 1 111 ? 25.001 -6.648 -1.676 1.00 56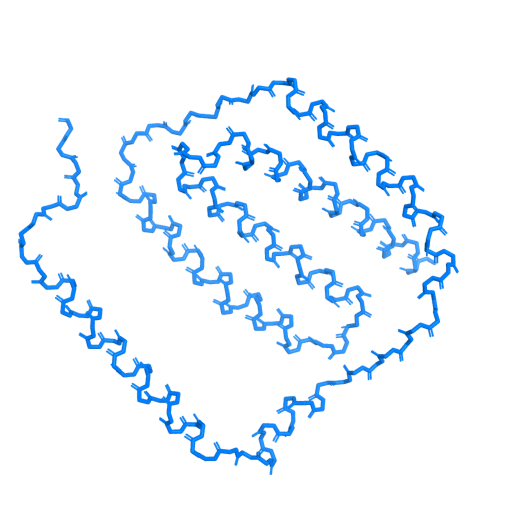.59 111 PHE A C 1
ATOM 904 O O . PHE A 1 111 ? 25.435 -6.328 -2.780 1.00 56.59 111 PHE A O 1
ATOM 911 N N . TYR A 1 112 ? 25.027 -7.908 -1.224 1.00 52.50 112 TYR A N 1
ATOM 912 C CA . TYR A 1 112 ? 25.572 -9.025 -2.002 1.00 52.50 112 TYR A CA 1
ATOM 913 C C . TYR A 1 112 ? 24.688 -9.379 -3.207 1.00 52.50 112 TYR A C 1
ATOM 915 O O . TYR A 1 112 ? 25.174 -9.419 -4.333 1.00 52.50 112 TYR A O 1
ATOM 923 N N . ASN A 1 113 ? 23.373 -9.525 -3.016 1.00 53.25 113 ASN A N 1
ATOM 924 C CA . ASN A 1 113 ? 22.463 -9.940 -4.098 1.00 53.25 113 ASN A CA 1
ATOM 925 C C . ASN A 1 113 ? 22.209 -8.854 -5.161 1.00 53.25 113 ASN A C 1
ATOM 927 O O . ASN A 1 113 ? 21.672 -9.139 -6.230 1.00 53.25 113 ASN A O 1
ATOM 931 N N . PHE A 1 114 ? 22.551 -7.594 -4.883 1.00 52.56 114 PHE A N 1
ATOM 932 C CA . PHE A 1 114 ? 22.376 -6.503 -5.843 1.00 52.56 114 PHE A CA 1
ATOM 933 C C . PHE A 1 114 ? 23.421 -6.523 -6.966 1.00 52.56 114 PHE A C 1
ATOM 935 O O . PHE A 1 114 ? 23.155 -5.975 -8.034 1.00 52.56 114 PHE A O 1
ATOM 942 N N . MET A 1 115 ? 24.566 -7.191 -6.769 1.00 49.75 115 MET A N 1
ATOM 943 C CA . MET A 1 115 ? 25.492 -7.451 -7.876 1.00 49.75 115 MET A CA 1
ATOM 944 C C . MET A 1 115 ? 24.895 -8.410 -8.918 1.00 49.75 115 MET A C 1
ATOM 946 O O . MET A 1 115 ? 25.146 -8.223 -10.106 1.00 49.75 115 MET A O 1
ATOM 950 N N . ASP A 1 116 ? 24.022 -9.336 -8.511 1.00 44.53 116 ASP A N 1
ATOM 951 C CA . ASP A 1 116 ? 23.470 -10.362 -9.409 1.00 44.53 116 ASP A CA 1
ATOM 952 C C . ASP A 1 116 ? 22.154 -9.954 -10.102 1.00 44.53 116 ASP A C 1
ATOM 954 O O . ASP A 1 116 ? 21.803 -10.483 -11.157 1.00 44.53 116 ASP A O 1
ATOM 958 N N . ALA A 1 117 ? 21.401 -8.993 -9.553 1.00 46.16 117 ALA A N 1
ATOM 959 C CA . ALA A 1 117 ? 20.033 -8.694 -10.002 1.00 46.16 117 ALA A CA 1
ATOM 960 C C . ALA A 1 117 ? 19.913 -7.708 -11.188 1.00 46.16 117 ALA A C 1
ATOM 962 O O . ALA A 1 117 ? 18.804 -7.458 -11.662 1.00 46.16 117 ALA A O 1
ATOM 963 N N . ASN A 1 118 ? 21.021 -7.163 -11.703 1.00 47.03 118 ASN A N 1
ATOM 964 C CA . ASN A 1 118 ? 21.018 -6.196 -12.816 1.00 47.03 118 ASN A CA 1
ATOM 965 C C . ASN A 1 118 ? 20.625 -6.785 -14.194 1.00 47.03 118 ASN A C 1
ATOM 967 O O . ASN A 1 118 ? 20.686 -6.070 -15.191 1.00 47.03 118 ASN A O 1
ATOM 971 N N . LEU A 1 119 ? 20.211 -8.055 -14.283 1.00 45.19 119 LEU A N 1
ATOM 972 C CA . LEU A 1 119 ? 20.002 -8.746 -15.565 1.00 45.19 119 LEU A CA 1
ATOM 973 C C . LEU A 1 119 ? 18.546 -8.997 -15.975 1.00 45.19 119 LEU A C 1
ATOM 975 O O . LEU A 1 119 ? 18.322 -9.454 -17.091 1.00 45.19 119 LEU A O 1
ATOM 979 N N . TYR A 1 120 ? 17.548 -8.662 -15.155 1.00 44.81 120 TYR A N 1
ATOM 980 C CA . TYR A 1 120 ? 16.144 -8.815 -15.562 1.00 44.81 120 TYR A CA 1
ATOM 981 C C . TYR A 1 120 ? 15.476 -7.466 -15.799 1.00 44.81 120 TYR A C 1
ATOM 983 O O . TYR A 1 120 ? 14.613 -7.007 -15.051 1.00 44.81 120 TYR A O 1
ATOM 991 N N . THR A 1 121 ? 15.874 -6.842 -16.906 1.00 45.72 121 THR A N 1
ATOM 992 C CA . THR A 1 121 ? 15.208 -5.699 -17.535 1.00 45.72 121 THR A CA 1
ATOM 993 C C . THR A 1 121 ? 13.894 -6.127 -18.192 1.00 45.72 121 THR A C 1
ATOM 995 O O . THR A 1 121 ? 13.673 -5.919 -19.383 1.00 45.72 121 THR A O 1
ATOM 998 N N . ASN A 1 122 ? 12.958 -6.673 -17.414 1.00 51.09 122 ASN A N 1
ATOM 999 C CA . ASN A 1 122 ? 11.577 -6.758 -17.876 1.00 51.09 122 ASN A CA 1
ATOM 1000 C C . ASN A 1 122 ? 10.935 -5.376 -17.733 1.00 51.09 122 ASN A C 1
ATOM 1002 O O . ASN A 1 122 ? 10.223 -5.069 -16.779 1.00 51.09 122 ASN A O 1
ATOM 1006 N N . MET A 1 123 ? 11.227 -4.534 -18.725 1.00 56.28 123 MET A N 1
ATOM 1007 C CA . MET A 1 123 ? 10.525 -3.295 -19.048 1.00 56.28 123 MET A CA 1
ATOM 1008 C C . MET A 1 123 ? 9.102 -3.637 -19.511 1.00 56.28 123 MET A C 1
ATOM 1010 O O . MET A 1 123 ? 8.749 -3.448 -20.676 1.00 56.28 123 MET A O 1
ATOM 1014 N N . ILE A 1 124 ? 8.278 -4.186 -18.619 1.00 56.47 124 ILE A N 1
ATOM 1015 C CA . ILE A 1 124 ? 6.851 -4.345 -18.885 1.00 56.47 124 ILE A CA 1
ATOM 1016 C C . ILE A 1 124 ? 6.279 -2.936 -18.799 1.00 56.47 124 ILE A C 1
ATOM 1018 O O . ILE A 1 124 ? 6.068 -2.398 -17.716 1.00 56.47 124 ILE A O 1
ATOM 1022 N N . LYS A 1 125 ? 6.149 -2.302 -19.966 1.00 59.31 125 LYS A N 1
ATOM 1023 C CA . LYS A 1 125 ? 5.443 -1.032 -20.141 1.00 59.31 125 LYS A CA 1
ATOM 1024 C C . LYS A 1 125 ? 3.980 -1.227 -19.721 1.00 59.31 125 LYS A C 1
ATOM 1026 O O . LYS A 1 125 ? 3.492 -2.349 -19.682 1.00 59.31 125 LYS A O 1
ATOM 1031 N N . ASN A 1 126 ? 3.240 -0.134 -19.533 1.00 64.19 126 ASN A N 1
ATOM 1032 C CA . ASN A 1 126 ? 1.775 -0.118 -19.349 1.00 64.19 126 ASN A CA 1
ATOM 1033 C C . ASN A 1 126 ? 0.970 -0.728 -20.536 1.00 64.19 126 ASN A C 1
ATOM 1035 O O . ASN A 1 126 ? -0.196 -0.381 -20.727 1.00 64.19 126 ASN A O 1
ATOM 1039 N N . SER A 1 127 ? 1.562 -1.602 -21.359 1.00 64.81 127 SER A N 1
ATOM 1040 C CA . SER A 1 127 ? 0.921 -2.326 -22.459 1.00 64.81 127 SER A CA 1
ATOM 1041 C C . SER A 1 127 ? -0.331 -3.056 -22.002 1.00 64.81 127 SER A C 1
ATOM 1043 O O . SER A 1 127 ? -1.328 -3.054 -22.714 1.00 64.81 127 SER A O 1
ATOM 1045 N N . ASP A 1 128 ? -0.308 -3.611 -20.794 1.00 67.38 128 ASP A N 1
ATOM 1046 C CA . ASP A 1 128 ? -1.418 -4.412 -20.281 1.00 67.38 128 ASP A CA 1
ATOM 1047 C C . ASP A 1 128 ? -2.631 -3.533 -19.941 1.00 67.38 128 ASP A C 1
ATOM 1049 O O . ASP A 1 128 ? -3.771 -3.905 -20.209 1.00 67.38 128 ASP A O 1
ATOM 1053 N N . LEU A 1 129 ? -2.399 -2.304 -19.459 1.00 71.62 129 LEU A N 1
ATOM 1054 C CA . LEU A 1 129 ? -3.463 -1.308 -19.289 1.00 71.62 129 LEU A CA 1
ATOM 1055 C C . LEU A 1 129 ? -3.984 -0.811 -20.639 1.00 71.62 129 LEU A C 1
ATOM 1057 O O . LEU A 1 129 ? -5.183 -0.605 -20.800 1.00 71.62 129 LEU A O 1
ATOM 1061 N N . PHE A 1 130 ? -3.110 -0.632 -21.629 1.00 70.50 130 PHE A N 1
ATOM 1062 C CA . PHE A 1 130 ? -3.535 -0.252 -22.977 1.00 70.50 130 PHE A CA 1
ATOM 1063 C C . PHE A 1 130 ? -4.386 -1.347 -23.645 1.00 70.50 130 PHE A C 1
ATOM 1065 O O . PHE A 1 130 ? -5.340 -1.048 -24.371 1.00 70.50 130 PHE A O 1
ATOM 1072 N N . LEU A 1 131 ? -4.100 -2.618 -23.353 1.00 73.38 131 LEU A N 1
ATOM 1073 C CA . LEU A 1 131 ? -4.910 -3.753 -23.790 1.00 73.38 131 LEU A CA 1
ATOM 1074 C C . LEU A 1 131 ? -6.326 -3.716 -23.208 1.00 73.38 131 LEU A C 1
ATOM 1076 O O . LEU A 1 131 ? -7.260 -4.068 -23.924 1.00 73.38 131 LEU A O 1
ATOM 1080 N N . LEU A 1 132 ? -6.515 -3.218 -21.979 1.00 72.88 132 LEU A N 1
ATOM 1081 C CA . LEU A 1 132 ? -7.861 -3.028 -21.427 1.00 72.88 132 LEU A CA 1
ATOM 1082 C C . LEU A 1 132 ? -8.693 -2.054 -22.259 1.00 72.88 132 LEU A C 1
ATOM 1084 O O . LEU A 1 132 ? -9.875 -2.311 -22.415 1.00 72.88 132 LEU A O 1
ATOM 1088 N N . TYR A 1 133 ? -8.110 -0.983 -22.806 1.00 71.44 133 TYR A N 1
ATOM 1089 C CA . TYR A 1 133 ? -8.846 -0.016 -23.635 1.00 71.44 133 TYR A CA 1
ATOM 1090 C C . TYR A 1 133 ? -9.051 -0.489 -25.077 1.00 71.44 133 TYR A C 1
ATOM 1092 O O . TYR A 1 133 ? -10.061 -0.163 -25.694 1.00 71.44 133 TYR A O 1
ATOM 1100 N N . THR A 1 134 ? -8.100 -1.245 -25.629 1.00 79.44 134 THR A N 1
ATOM 1101 C CA . THR A 1 134 ? -8.128 -1.660 -27.044 1.00 79.44 134 THR A CA 1
ATOM 1102 C C . THR A 1 134 ? -8.817 -2.998 -27.285 1.00 79.44 134 THR A C 1
ATOM 1104 O O . THR A 1 134 ? -9.385 -3.211 -28.353 1.00 79.44 134 THR A O 1
ATOM 1107 N N . LYS A 1 135 ? -8.788 -3.902 -26.304 1.00 81.50 135 LYS A N 1
ATOM 1108 C CA . LYS A 1 135 ? -9.475 -5.198 -26.317 1.00 81.50 135 LYS A CA 1
ATOM 1109 C C . LYS A 1 135 ? -10.287 -5.346 -25.033 1.00 81.50 135 LYS A C 1
ATOM 1111 O O . LYS A 1 135 ? -10.057 -6.254 -24.233 1.00 81.50 135 LYS A O 1
ATOM 1116 N N . THR A 1 136 ? -11.232 -4.428 -24.832 1.00 77.88 136 THR A N 1
ATOM 1117 C CA . THR A 1 136 ? -12.149 -4.468 -23.690 1.00 77.88 136 THR A CA 1
ATOM 1118 C C . THR A 1 136 ? -12.940 -5.777 -23.695 1.00 77.88 136 THR A C 1
ATOM 1120 O O . THR A 1 136 ? -13.649 -6.108 -24.646 1.00 77.88 136 THR A O 1
ATOM 1123 N N . ASN A 1 137 ? -12.875 -6.529 -22.596 1.00 85.31 137 ASN A N 1
ATOM 1124 C CA . ASN A 1 137 ? -13.823 -7.612 -22.367 1.00 85.31 137 ASN A CA 1
ATOM 1125 C C . ASN A 1 137 ? -15.117 -7.012 -21.797 1.00 85.31 137 ASN A C 1
ATOM 1127 O O . ASN A 1 137 ? -15.226 -6.785 -20.589 1.00 85.31 137 ASN A O 1
ATOM 1131 N N . MET A 1 138 ? -16.086 -6.737 -22.676 1.00 87.31 138 MET A N 1
ATOM 1132 C CA . MET A 1 138 ? -17.355 -6.087 -22.313 1.00 87.31 138 MET A CA 1
ATOM 1133 C C . MET A 1 138 ? -18.112 -6.843 -21.212 1.00 87.31 138 MET A C 1
ATOM 1135 O O . MET A 1 138 ? -18.714 -6.213 -20.344 1.00 87.31 138 MET A O 1
ATOM 1139 N N . ASN A 1 139 ? -18.013 -8.176 -21.175 1.00 90.50 139 ASN A N 1
ATOM 1140 C CA . ASN A 1 139 ? -18.639 -8.982 -20.126 1.00 90.50 139 ASN A CA 1
ATOM 1141 C C . ASN A 1 139 ? -18.027 -8.684 -18.750 1.00 90.50 139 ASN A C 1
ATOM 1143 O O . ASN A 1 139 ? -18.758 -8.484 -17.782 1.00 90.50 139 ASN A O 1
ATOM 1147 N N . LEU A 1 140 ? -16.695 -8.598 -18.662 1.00 87.12 140 LEU A N 1
ATOM 1148 C CA . LEU A 1 140 ? -16.000 -8.271 -17.412 1.00 87.12 140 LEU A CA 1
ATOM 1149 C C . LEU A 1 140 ? -16.358 -6.857 -16.938 1.00 87.12 140 LEU A C 1
ATOM 1151 O O . LEU A 1 140 ? -16.615 -6.652 -15.752 1.00 87.12 140 LEU A O 1
ATOM 1155 N N . PHE A 1 141 ? -16.438 -5.899 -17.864 1.00 86.38 141 PHE A N 1
ATOM 1156 C CA . PHE A 1 141 ? -16.814 -4.522 -17.548 1.00 86.38 141 PHE A CA 1
ATOM 1157 C C . PHE A 1 141 ? -18.234 -4.418 -16.968 1.00 86.38 141 PHE A C 1
ATOM 1159 O O . PHE A 1 141 ? -18.434 -3.788 -15.928 1.00 86.38 141 PHE A O 1
ATOM 1166 N N . ILE A 1 142 ? -19.212 -5.091 -17.583 1.00 92.94 142 ILE A N 1
ATOM 1167 C CA . ILE A 1 142 ? -20.596 -5.121 -17.084 1.00 92.94 142 ILE A CA 1
ATOM 1168 C C . ILE A 1 142 ? -20.660 -5.766 -15.692 1.00 92.94 142 ILE A C 1
ATOM 1170 O O . ILE A 1 142 ? -21.312 -5.225 -14.797 1.00 92.94 142 ILE A O 1
ATOM 1174 N N . ILE A 1 143 ? -19.939 -6.873 -15.472 1.00 94.69 143 ILE A N 1
ATOM 1175 C CA . ILE A 1 143 ? -19.864 -7.526 -14.155 1.00 94.69 143 ILE A CA 1
ATOM 1176 C C . ILE A 1 143 ? -19.300 -6.562 -13.101 1.00 94.69 143 ILE A C 1
ATOM 1178 O O . ILE A 1 143 ? -19.856 -6.471 -12.006 1.00 94.69 143 ILE A O 1
ATOM 1182 N N . MET A 1 144 ? -18.247 -5.798 -13.420 1.00 90.56 144 MET A N 1
ATOM 1183 C CA . MET A 1 144 ? -17.688 -4.801 -12.498 1.00 90.56 144 MET A CA 1
ATOM 1184 C C . MET A 1 144 ? -18.705 -3.717 -12.117 1.00 90.56 144 MET A C 1
ATOM 1186 O O . MET A 1 144 ? -18.807 -3.371 -10.938 1.00 90.56 144 MET A O 1
ATOM 1190 N N . ILE A 1 145 ? -19.481 -3.206 -13.078 1.00 94.06 145 ILE A N 1
ATOM 1191 C CA . ILE A 1 145 ? -20.524 -2.203 -12.805 1.00 94.06 145 ILE A CA 1
ATOM 1192 C C . ILE A 1 145 ? -21.599 -2.779 -11.878 1.00 94.06 145 ILE A C 1
ATOM 1194 O O . ILE A 1 145 ? -21.959 -2.144 -10.884 1.00 94.06 145 ILE A O 1
ATOM 1198 N N . ILE A 1 146 ? -22.087 -3.989 -12.166 1.00 96.31 146 ILE A N 1
ATOM 1199 C CA . ILE A 1 146 ? -23.110 -4.651 -11.343 1.00 96.31 146 ILE A CA 1
ATOM 1200 C C . ILE A 1 146 ? -22.589 -4.870 -9.917 1.00 96.31 146 ILE A C 1
ATOM 1202 O O . ILE A 1 146 ? -23.300 -4.587 -8.951 1.00 96.31 146 ILE A O 1
ATOM 1206 N N . MET A 1 147 ? -21.336 -5.307 -9.769 1.00 95.25 147 MET A N 1
ATOM 1207 C CA . MET A 1 147 ? -20.701 -5.481 -8.461 1.00 95.25 147 MET A CA 1
ATOM 1208 C C . MET A 1 147 ? -20.655 -4.168 -7.673 1.00 95.25 147 MET A C 1
ATOM 1210 O O . MET A 1 147 ? -21.065 -4.144 -6.511 1.00 95.25 147 MET A O 1
ATOM 1214 N N . LEU A 1 148 ? -20.242 -3.063 -8.299 1.00 92.44 148 LEU A N 1
ATOM 1215 C CA . LEU A 1 148 ? -20.206 -1.751 -7.646 1.00 92.44 148 LEU A CA 1
ATOM 1216 C C . LEU A 1 148 ? -21.600 -1.293 -7.193 1.00 92.44 148 LEU A C 1
ATOM 1218 O O . LEU A 1 148 ? -21.771 -0.949 -6.021 1.00 92.44 148 LEU A O 1
ATOM 1222 N N . ILE A 1 149 ? -22.611 -1.363 -8.064 1.00 95.25 149 ILE A N 1
ATOM 1223 C CA . ILE A 1 149 ? -23.995 -0.992 -7.716 1.00 95.25 149 ILE A CA 1
ATOM 1224 C C . ILE A 1 149 ? -24.531 -1.876 -6.581 1.00 95.25 149 ILE A C 1
ATOM 1226 O O . ILE A 1 149 ? -25.107 -1.369 -5.618 1.00 95.25 149 ILE A O 1
ATOM 1230 N N . SER A 1 150 ? -24.311 -3.192 -6.651 1.00 94.38 150 SER A N 1
ATOM 1231 C CA . SER A 1 150 ? -24.770 -4.118 -5.610 1.00 94.38 150 SER A CA 1
ATOM 1232 C C . SER A 1 150 ? -24.120 -3.823 -4.253 1.00 94.38 150 SER A C 1
ATOM 1234 O O . SER A 1 150 ? -24.816 -3.791 -3.237 1.00 94.38 150 SER A O 1
ATOM 1236 N N . SER A 1 151 ? -22.816 -3.520 -4.229 1.00 92.75 151 SER A N 1
ATOM 1237 C CA . SER A 1 151 ? -22.107 -3.145 -3.004 1.00 92.75 151 SER A CA 1
ATOM 1238 C C . SER A 1 151 ? -22.655 -1.859 -2.382 1.00 92.75 151 SER A C 1
ATOM 1240 O O . SER A 1 151 ? -22.835 -1.813 -1.167 1.00 92.75 151 SER A O 1
ATOM 1242 N N . LEU A 1 152 ? -23.010 -0.856 -3.194 1.00 91.88 152 LEU A N 1
ATOM 1243 C CA . LEU A 1 152 ? -23.632 0.378 -2.707 1.00 91.88 152 LEU A CA 1
ATOM 1244 C C . LEU A 1 152 ? -24.976 0.087 -2.028 1.00 91.88 152 LEU A C 1
ATOM 1246 O O . LEU A 1 152 ? -25.199 0.536 -0.906 1.00 91.88 152 LEU A O 1
ATOM 1250 N N . ILE A 1 153 ? -25.829 -0.726 -2.658 1.00 92.50 153 ILE A N 1
ATOM 1251 C CA . ILE A 1 153 ? -27.135 -1.116 -2.098 1.00 92.50 153 ILE A CA 1
ATOM 1252 C C . ILE A 1 153 ? -26.971 -1.908 -0.791 1.00 92.50 153 ILE A C 1
ATOM 1254 O O . ILE A 1 153 ? -27.745 -1.738 0.156 1.00 92.50 153 ILE A O 1
ATOM 1258 N N . LEU A 1 154 ? -25.973 -2.792 -0.714 1.00 90.25 154 LEU A N 1
ATOM 1259 C CA . LEU A 1 154 ? -25.677 -3.531 0.514 1.00 90.25 154 LEU A CA 1
ATOM 1260 C C . LEU A 1 154 ? -25.206 -2.591 1.628 1.00 90.25 154 LEU A C 1
ATOM 1262 O O . LEU A 1 154 ? -25.706 -2.692 2.747 1.00 90.25 154 LEU A O 1
ATOM 1266 N N . MET A 1 155 ? -24.312 -1.644 1.328 1.00 85.38 155 MET A N 1
ATOM 1267 C CA . MET A 1 155 ? -23.829 -0.671 2.312 1.00 85.38 155 MET A CA 1
ATOM 1268 C C . MET A 1 155 ? -24.957 0.218 2.839 1.00 85.38 155 MET A C 1
ATOM 1270 O O . MET A 1 155 ? -25.038 0.419 4.051 1.00 85.38 155 MET A O 1
ATOM 1274 N N . THR A 1 156 ? -25.878 0.682 1.982 1.00 85.81 156 THR A N 1
ATOM 1275 C CA . THR A 1 156 ? -27.039 1.462 2.443 1.00 85.81 156 THR A CA 1
ATOM 1276 C C . THR A 1 156 ? -27.920 0.637 3.376 1.00 85.81 156 THR A C 1
ATOM 1278 O O . THR A 1 156 ? -28.299 1.124 4.440 1.00 85.81 156 THR A O 1
ATOM 1281 N N . LYS A 1 157 ? -28.175 -0.638 3.050 1.00 83.75 157 LYS A N 1
ATOM 1282 C CA . LYS A 1 157 ? -28.946 -1.538 3.923 1.00 83.75 157 LYS A CA 1
ATOM 1283 C C . LYS A 1 157 ? -28.261 -1.785 5.268 1.00 83.75 157 LYS A C 1
ATOM 1285 O O . LYS A 1 157 ? -28.936 -1.728 6.287 1.00 83.75 157 LYS A O 1
ATOM 1290 N N . ILE A 1 158 ? -26.946 -2.019 5.283 1.00 82.69 158 ILE A N 1
ATOM 1291 C CA . ILE A 1 158 ? -26.172 -2.203 6.524 1.00 82.69 158 ILE A CA 1
ATOM 1292 C C . ILE A 1 158 ? -26.220 -0.929 7.375 1.00 82.69 158 ILE A C 1
ATOM 1294 O O . ILE A 1 158 ? -26.409 -1.005 8.587 1.00 82.69 158 ILE A O 1
ATOM 1298 N N . SER A 1 159 ? -26.086 0.243 6.748 1.00 76.44 159 SER A N 1
ATOM 1299 C CA . SER A 1 159 ? -26.112 1.529 7.454 1.00 76.44 159 SER A CA 1
ATOM 1300 C C . SER A 1 159 ? -27.487 1.892 8.026 1.00 76.44 159 SER A C 1
ATOM 1302 O O . SER A 1 159 ? -27.552 2.578 9.040 1.00 76.44 159 SER A O 1
ATOM 1304 N N . TYR A 1 160 ? -28.572 1.405 7.415 1.00 76.25 160 TYR A N 1
ATOM 1305 C CA . TYR A 1 160 ? -29.950 1.661 7.846 1.00 76.25 160 TYR A CA 1
ATOM 1306 C C . TYR A 1 160 ? -30.408 0.735 8.990 1.00 76.25 160 TYR A C 1
ATOM 1308 O O . TYR A 1 160 ? -31.558 0.793 9.409 1.00 76.25 160 TYR A O 1
ATOM 1316 N N . ILE A 1 161 ? -29.541 -0.137 9.520 1.00 69.50 161 ILE A N 1
ATOM 1317 C CA . ILE A 1 161 ? -29.882 -0.978 10.675 1.00 69.50 161 ILE A CA 1
ATOM 1318 C C . ILE A 1 161 ? -30.012 -0.077 11.917 1.00 69.50 161 ILE A C 1
ATOM 1320 O O . ILE A 1 161 ? -29.024 0.300 12.543 1.00 69.50 161 ILE A O 1
ATOM 1324 N N . GLU A 1 162 ? -31.255 0.250 12.275 1.00 53.44 162 GLU A N 1
ATOM 1325 C CA . GLU A 1 162 ? -31.653 1.245 13.290 1.00 53.44 162 GLU A CA 1
ATOM 1326 C C . GLU A 1 162 ? -31.192 0.950 14.731 1.00 53.44 162 GLU A C 1
ATOM 1328 O O . GLU A 1 162 ? -31.261 1.814 15.604 1.00 53.44 162 GLU A O 1
ATOM 1333 N N . ASN A 1 163 ? -30.666 -0.240 15.025 1.00 52.41 163 ASN A N 1
ATOM 1334 C CA . ASN A 1 163 ? -30.512 -0.700 16.404 1.00 52.41 163 ASN A CA 1
ATOM 1335 C C . ASN A 1 163 ? -29.055 -0.797 16.868 1.00 52.41 163 ASN A C 1
ATOM 1337 O O . ASN A 1 163 ? -28.524 -1.896 17.037 1.00 52.41 163 ASN A O 1
ATOM 1341 N N . LYS A 1 164 ? -28.452 0.371 17.138 1.00 53.16 164 LYS A N 1
ATOM 1342 C CA . LYS A 1 164 ? -27.536 0.701 18.263 1.00 53.16 164 LYS A CA 1
ATOM 1343 C C . LYS A 1 164 ? -26.577 1.816 17.851 1.00 53.16 164 LYS A C 1
ATOM 1345 O O . LYS A 1 164 ? -25.901 1.737 16.833 1.00 53.16 164 LYS A O 1
ATOM 1350 N N . THR A 1 165 ? -26.434 2.825 18.706 1.00 56.25 165 THR A N 1
ATOM 1351 C CA . THR A 1 165 ? -25.362 3.817 18.578 1.00 56.25 165 THR A CA 1
ATOM 1352 C C . THR A 1 165 ? -24.006 3.103 18.549 1.00 56.25 165 THR A C 1
ATOM 1354 O O . THR A 1 165 ? -23.625 2.480 19.539 1.00 56.25 165 THR A O 1
ATOM 1357 N N . LEU A 1 166 ? -23.254 3.228 17.447 1.00 52.72 166 LEU A N 1
ATOM 1358 C CA . LEU A 1 166 ? -21.877 2.714 17.299 1.00 52.72 166 LEU A CA 1
ATOM 1359 C C . LEU A 1 166 ? -20.910 3.254 18.371 1.00 52.72 166 LEU A C 1
ATOM 1361 O O . LEU A 1 166 ? -19.836 2.702 18.604 1.00 52.72 166 LEU A O 1
ATOM 1365 N N . ARG A 1 167 ? -21.305 4.328 19.059 1.00 49.81 167 ARG A N 1
ATOM 1366 C CA . ARG A 1 167 ? -20.602 4.893 20.204 1.00 49.81 167 ARG A CA 1
ATOM 1367 C C . ARG A 1 167 ? -20.815 3.997 21.427 1.00 49.81 167 ARG A C 1
ATOM 1369 O O . ARG A 1 167 ? -21.921 3.937 21.966 1.00 49.81 167 ARG A O 1
ATOM 1376 N N . LYS A 1 168 ? -19.752 3.348 21.919 1.00 48.19 168 LYS A N 1
ATOM 1377 C CA . LYS A 1 168 ? -19.748 2.831 23.298 1.00 48.19 168 LYS A CA 1
ATOM 1378 C C . LYS A 1 168 ? -20.071 4.010 24.222 1.00 48.19 168 LYS A C 1
ATOM 1380 O O . LYS A 1 168 ? -19.376 5.028 24.177 1.00 48.19 168 LYS A O 1
ATOM 1385 N N . LYS A 1 169 ? -21.153 3.905 25.002 1.00 51.94 169 LYS A N 1
ATOM 1386 C CA . LYS A 1 169 ? -21.415 4.851 26.096 1.00 51.94 169 LYS A CA 1
ATOM 1387 C C . LYS A 1 169 ? -20.177 4.862 27.003 1.00 51.94 169 LYS A C 1
ATOM 1389 O O . LYS A 1 169 ? -19.560 3.812 27.180 1.00 51.94 169 L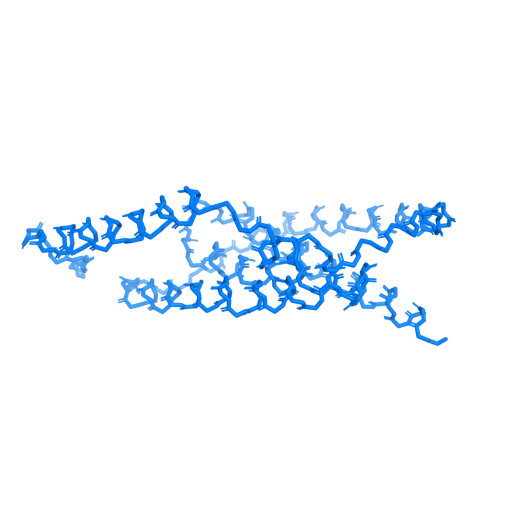YS A O 1
ATOM 1394 N N . LYS A 1 170 ? -19.785 6.068 27.427 1.00 45.03 170 LYS A N 1
ATOM 1395 C CA . LYS A 1 170 ? -18.629 6.311 28.299 1.00 45.03 170 LYS A CA 1
ATOM 1396 C C . LYS A 1 170 ? -18.681 5.429 29.539 1.00 45.03 170 LYS A C 1
ATOM 1398 O O . LYS A 1 170 ? -19.809 5.238 30.044 1.00 45.03 170 LYS A O 1
#

Sequence (170 aa):
MMFTTLILMKTIFSSIISIISSIYLNNIFNNSMILLIYLIMYSIYLSIMMYISCSMNSLYILMIMIVFLSGMLIMFSYFISLVNYPFKLKLKTFIQVMFMILVFMKLSSSFYNFMDANLYTNMIKNSDLFLLYTKTNMNLFIIMIIMLISSLILMTKISYIENKTLRKKK

Secondary structure (DSSP, 8-state):
-HHHHHHHHHHHHHHHHHHHHHHHHHHTTT-HHHHHHHHHHHHHHHHHHHHHH-GGGHHHHHHIIIIIHHHHHHHHHHHHHH--S-------HHHHHHHHHHHHHHHHHHHHHTTTGGG------THHHHHHHHS--HHHHHHHHHHHHHHHHHHHHHHT--S--SS---

Organism: NCBI:txid183418